Protein AF-A0A2P6FB51-F1 (afdb_monomer)

Nearest PDB structures (foldseek):
  7btp-assembly1_A  TM=2.875E-01  e=3.222E+00  Escherichia coli

Structure (mmCIF, N/CA/C/O backbone):
data_AF-A0A2P6FB51-F1
#
_entry.id   AF-A0A2P6FB51-F1
#
loop_
_atom_site.group_PDB
_atom_site.id
_atom_site.type_symbol
_atom_site.label_atom_id
_atom_site.label_alt_id
_atom_site.label_comp_id
_atom_site.label_asym_id
_atom_site.label_entity_id
_atom_site.label_seq_id
_atom_site.pdbx_PDB_ins_code
_atom_site.Cartn_x
_atom_site.Cartn_y
_atom_site.Cartn_z
_atom_site.occupancy
_atom_site.B_iso_or_equiv
_atom_site.auth_seq_id
_atom_site.auth_comp_id
_atom_site.auth_asym_id
_atom_site.auth_atom_id
_atom_site.pdbx_PDB_model_num
ATOM 1 N N . MET A 1 1 ? -19.243 2.010 3.103 1.00 54.78 1 MET A N 1
ATOM 2 C CA . MET A 1 1 ? -19.801 0.689 3.461 1.00 54.78 1 MET A CA 1
ATOM 3 C C . MET A 1 1 ? -20.863 0.940 4.516 1.00 54.78 1 MET A C 1
ATOM 5 O O . MET A 1 1 ? -20.608 1.752 5.395 1.00 54.78 1 MET A O 1
ATOM 9 N N . GLN A 1 2 ? -22.068 0.374 4.398 1.00 51.81 2 GLN A N 1
ATOM 10 C CA . GLN A 1 2 ? -23.084 0.575 5.438 1.00 51.81 2 GLN A CA 1
ATOM 11 C C . GLN A 1 2 ? -22.661 -0.212 6.682 1.00 51.81 2 GLN A C 1
ATOM 13 O O . GLN A 1 2 ? -22.527 -1.433 6.620 1.00 51.81 2 GLN A O 1
ATOM 18 N N . GLN A 1 3 ? -22.394 0.480 7.789 1.00 57.72 3 GLN A N 1
ATOM 19 C CA . GLN A 1 3 ? -22.076 -0.172 9.054 1.00 57.72 3 GLN A CA 1
ATOM 20 C C . GLN A 1 3 ? -23.381 -0.628 9.713 1.00 57.72 3 GLN A C 1
ATOM 22 O O . GLN A 1 3 ? -24.049 0.131 10.408 1.00 57.72 3 GLN A O 1
ATOM 27 N N . GLN A 1 4 ? -23.754 -1.884 9.473 1.00 60.16 4 GLN A N 1
ATOM 28 C CA . GLN A 1 4 ? -24.646 -2.617 10.373 1.00 60.16 4 GLN A CA 1
ATOM 29 C C . GLN A 1 4 ? -23.935 -2.700 11.737 1.00 60.16 4 GLN A C 1
ATOM 31 O O . GLN A 1 4 ? -22.721 -2.898 11.746 1.00 60.16 4 GLN A O 1
ATOM 36 N N . LYS A 1 5 ? -24.640 -2.507 12.865 1.00 62.62 5 LYS A N 1
ATOM 37 C CA . LYS A 1 5 ? -24.103 -2.495 14.251 1.00 62.62 5 LYS A CA 1
ATOM 38 C C . LYS A 1 5 ? -23.428 -3.828 14.642 1.00 62.62 5 LYS A C 1
ATOM 40 O O . LYS A 1 5 ? -23.923 -4.575 15.478 1.00 62.62 5 LYS A O 1
ATOM 45 N N . SER A 1 6 ? -22.293 -4.136 14.033 1.00 69.25 6 SER A N 1
ATOM 46 C CA . SER A 1 6 ? -21.510 -5.349 14.221 1.00 69.25 6 SER A CA 1
ATOM 47 C C . SER A 1 6 ? -20.137 -4.979 14.767 1.00 69.25 6 SER A C 1
ATOM 49 O O . SER A 1 6 ? -19.560 -3.961 14.391 1.00 69.25 6 SER A O 1
ATOM 51 N N . LYS A 1 7 ? -19.584 -5.824 15.644 1.00 78.19 7 LYS A N 1
ATOM 52 C CA . LYS A 1 7 ? -18.211 -5.679 16.163 1.00 78.19 7 LYS A CA 1
ATOM 53 C C . LYS A 1 7 ? -17.141 -5.976 15.095 1.00 78.19 7 LYS A C 1
ATOM 55 O O . LYS A 1 7 ? -15.950 -5.891 15.380 1.00 78.19 7 LYS A O 1
ATOM 60 N N . LEU A 1 8 ? -17.554 -6.346 13.881 1.00 79.19 8 LEU A N 1
ATOM 61 C CA . LEU A 1 8 ? -16.673 -6.660 12.762 1.00 79.19 8 LEU A CA 1
ATOM 62 C C . LEU A 1 8 ? -16.214 -5.389 12.043 1.00 79.19 8 LEU A C 1
ATOM 64 O O . LEU A 1 8 ? -17.016 -4.549 11.641 1.00 79.19 8 LEU A O 1
ATOM 68 N N . LYS A 1 9 ? -14.903 -5.287 11.822 1.00 80.38 9 LYS A N 1
ATOM 69 C CA . LYS A 1 9 ? -14.280 -4.192 11.079 1.00 80.38 9 LYS A CA 1
ATOM 70 C C . LYS A 1 9 ? -13.898 -4.670 9.682 1.00 80.38 9 LYS A C 1
ATOM 72 O O . LYS A 1 9 ? -13.007 -5.503 9.539 1.00 80.38 9 LYS A O 1
ATOM 77 N N . VAL A 1 10 ? -14.540 -4.114 8.658 1.00 85.19 10 VAL A N 1
ATOM 78 C CA . VAL A 1 10 ? -14.223 -4.406 7.253 1.00 85.19 10 VAL A CA 1
ATOM 79 C C . VAL A 1 10 ? -13.325 -3.305 6.696 1.00 85.19 10 VAL A C 1
ATOM 81 O O . VAL A 1 10 ? -13.641 -2.125 6.826 1.00 85.19 10 VAL A O 1
ATOM 84 N N . ILE A 1 11 ? -12.193 -3.681 6.096 1.00 88.56 11 ILE A N 1
ATOM 85 C CA . ILE A 1 11 ? -11.235 -2.735 5.512 1.00 88.56 11 ILE A CA 1
ATOM 86 C C . ILE A 1 11 ? -10.841 -3.200 4.112 1.00 88.56 11 ILE A C 1
ATOM 88 O O . ILE A 1 11 ? -10.345 -4.311 3.935 1.00 88.56 11 ILE A O 1
ATOM 92 N N . ALA A 1 12 ? -10.991 -2.322 3.125 1.00 90.25 12 ALA A N 1
ATOM 93 C CA . ALA A 1 12 ? -10.470 -2.508 1.780 1.00 90.25 12 ALA A CA 1
ATOM 94 C C . ALA A 1 12 ? -9.022 -2.002 1.695 1.00 90.25 12 ALA A C 1
ATOM 96 O O . ALA A 1 12 ? -8.735 -0.816 1.897 1.00 90.25 12 ALA A O 1
ATOM 97 N N . LEU A 1 13 ? -8.095 -2.904 1.377 1.00 89.00 13 LEU A N 1
ATOM 98 C CA . LE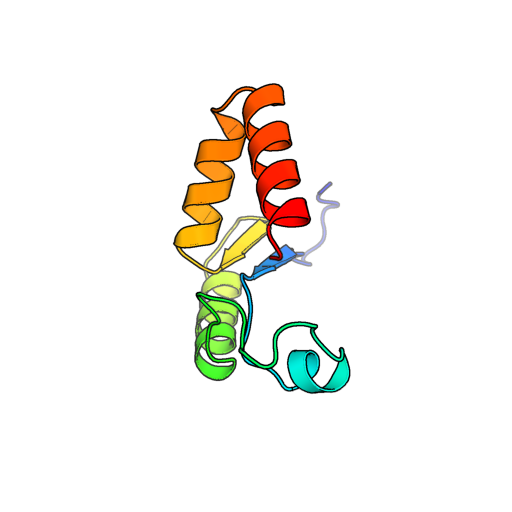U A 1 13 ? -6.692 -2.574 1.139 1.00 89.00 13 LEU A CA 1
ATOM 99 C C . LEU A 1 13 ? -6.466 -2.366 -0.354 1.00 89.00 13 LEU A C 1
ATOM 101 O O . LEU A 1 13 ? -6.662 -3.274 -1.155 1.00 89.00 13 LEU A O 1
ATOM 105 N N . CYS A 1 14 ? -5.997 -1.176 -0.712 1.00 87.25 14 CYS A N 1
ATOM 106 C CA . CYS A 1 14 ? -5.688 -0.811 -2.089 1.00 87.25 14 CYS A CA 1
ATOM 107 C C . CYS A 1 14 ? -4.172 -0.598 -2.234 1.00 87.25 14 CYS A C 1
ATOM 109 O O . CYS A 1 14 ? -3.669 0.502 -1.949 1.00 87.25 14 CYS A O 1
ATOM 111 N N . PRO A 1 15 ? -3.418 -1.641 -2.619 1.00 87.56 15 PRO A N 1
ATOM 112 C CA . PRO A 1 15 ? -1.984 -1.538 -2.842 1.00 87.56 15 PRO A CA 1
ATOM 113 C C . PRO A 1 15 ? -1.640 -0.955 -4.219 1.00 87.56 15 PRO A C 1
ATOM 115 O O . PRO A 1 15 ? -2.418 -1.033 -5.167 1.00 87.56 15 PRO A O 1
ATOM 118 N N . GLY A 1 16 ? -0.440 -0.383 -4.331 1.00 83.62 16 GLY A N 1
ATOM 119 C CA . GLY A 1 16 ? 0.256 -0.280 -5.618 1.00 83.62 16 GLY A CA 1
ATOM 120 C C . GLY A 1 16 ? 0.825 -1.639 -6.059 1.00 83.62 16 GLY A C 1
ATOM 121 O O . GLY A 1 16 ? 0.593 -2.640 -5.384 1.00 83.62 16 GLY A O 1
ATOM 122 N N . PRO A 1 17 ? 1.607 -1.703 -7.150 1.00 86.75 17 PRO A N 1
ATOM 123 C CA . PRO A 1 17 ? 2.201 -2.957 -7.607 1.00 86.75 17 PRO A CA 1
ATOM 124 C C . PRO A 1 17 ? 3.040 -3.599 -6.494 1.00 86.75 17 PRO A C 1
ATOM 126 O O . PRO A 1 17 ? 3.819 -2.919 -5.822 1.00 86.75 17 PRO A O 1
ATOM 129 N N . ILE A 1 18 ? 2.894 -4.906 -6.284 1.00 89.62 18 ILE A N 1
ATOM 130 C CA . ILE A 1 18 ? 3.651 -5.657 -5.273 1.00 89.62 18 ILE A CA 1
ATOM 131 C C . ILE A 1 18 ? 4.528 -6.669 -5.997 1.00 89.62 18 ILE A C 1
ATOM 133 O O . ILE A 1 18 ? 4.041 -7.373 -6.871 1.00 89.62 18 ILE A O 1
ATOM 137 N N . LYS A 1 19 ? 5.808 -6.766 -5.640 1.00 88.00 19 LYS A N 1
ATOM 138 C CA . LYS A 1 19 ? 6.744 -7.745 -6.203 1.00 88.00 19 LYS A CA 1
ATOM 139 C C . LYS A 1 19 ? 6.411 -9.156 -5.705 1.00 88.00 19 LYS A C 1
ATOM 141 O O . LYS A 1 19 ? 6.961 -9.592 -4.702 1.00 88.00 19 LYS A O 1
ATOM 146 N N . THR A 1 20 ? 5.510 -9.843 -6.395 1.00 87.62 20 THR A N 1
ATOM 147 C CA . THR A 1 20 ? 5.129 -11.245 -6.160 1.00 87.62 20 THR A CA 1
ATOM 148 C C . THR A 1 20 ? 5.379 -12.081 -7.413 1.00 87.62 20 THR A C 1
ATOM 150 O O . THR A 1 20 ? 5.535 -11.540 -8.507 1.00 87.62 20 THR A O 1
ATOM 153 N N . ASP A 1 21 ? 5.311 -13.406 -7.287 1.00 86.31 21 ASP A N 1
ATOM 154 C CA . ASP A 1 21 ? 5.358 -14.318 -8.442 1.00 86.31 21 ASP A CA 1
ATOM 155 C C . ASP A 1 21 ? 4.113 -14.245 -9.336 1.00 86.31 21 ASP A C 1
ATOM 157 O O . ASP A 1 21 ? 4.048 -14.904 -10.373 1.00 86.31 21 ASP A O 1
ATOM 161 N N . PHE A 1 22 ? 3.120 -13.433 -8.958 1.00 87.31 22 PHE A N 1
ATOM 162 C CA . PHE A 1 22 ? 1.965 -13.153 -9.801 1.00 87.31 22 PHE A CA 1
ATOM 163 C C . PHE A 1 22 ? 2.397 -12.627 -11.171 1.00 87.31 22 PHE A C 1
ATOM 165 O O . PHE A 1 22 ? 1.864 -13.085 -12.169 1.00 87.31 22 PHE A O 1
ATOM 172 N N . TRP A 1 23 ? 3.393 -11.737 -11.239 1.00 84.81 23 TRP A N 1
ATOM 173 C CA . TRP A 1 23 ? 3.839 -11.153 -12.512 1.00 84.81 23 TRP A CA 1
ATOM 174 C C . TRP A 1 23 ? 4.438 -12.190 -13.464 1.00 84.81 23 TRP A C 1
ATOM 176 O O . TRP A 1 23 ? 4.212 -12.110 -14.668 1.00 84.81 23 TRP A O 1
ATOM 186 N N . ASN A 1 24 ? 5.140 -13.185 -12.913 1.00 82.50 24 ASN A N 1
ATOM 187 C CA . ASN A 1 24 ? 5.702 -14.291 -13.686 1.00 82.50 24 ASN A CA 1
ATOM 188 C C . ASN A 1 24 ? 4.589 -15.199 -14.226 1.00 82.50 24 ASN A C 1
ATOM 190 O O . ASN A 1 24 ? 4.600 -15.562 -15.398 1.00 82.50 24 ASN A O 1
ATOM 194 N N . ARG A 1 25 ? 3.599 -15.533 -13.385 1.00 85.25 25 ARG A N 1
ATOM 195 C CA . ARG A 1 25 ? 2.468 -16.396 -13.769 1.00 85.25 25 ARG A CA 1
ATOM 196 C C . ARG A 1 25 ? 1.471 -15.716 -14.698 1.00 85.25 25 ARG A C 1
ATOM 198 O O . ARG A 1 25 ? 0.922 -16.365 -15.575 1.00 85.25 25 ARG A O 1
ATOM 205 N N . ALA A 1 26 ? 1.250 -14.419 -14.519 1.00 83.31 26 ALA A N 1
ATOM 206 C CA . ALA A 1 26 ? 0.328 -13.628 -15.324 1.00 83.31 26 ALA A CA 1
ATOM 207 C C . ALA A 1 26 ? 0.884 -13.294 -16.718 1.00 83.31 26 ALA A C 1
ATOM 209 O O . ALA A 1 26 ? 0.249 -12.527 -17.436 1.00 83.31 26 ALA A O 1
ATOM 210 N N . GLN A 1 27 ? 2.070 -13.816 -17.072 1.00 76.69 27 GLN A N 1
ATOM 211 C CA . GLN A 1 27 ? 2.767 -13.548 -18.333 1.00 76.69 27 GLN A CA 1
ATOM 212 C C . GLN A 1 27 ? 2.755 -12.056 -18.679 1.00 76.69 27 GLN A C 1
ATOM 214 O O . GLN A 1 27 ? 2.431 -11.662 -19.800 1.00 76.69 27 GLN A O 1
ATOM 219 N N . TYR A 1 28 ? 3.050 -11.213 -17.682 1.00 75.38 28 TYR A N 1
ATOM 220 C CA . TYR A 1 28 ? 2.987 -9.771 -17.865 1.00 75.38 28 TYR A CA 1
ATOM 221 C C . TYR A 1 28 ? 3.879 -9.370 -19.047 1.00 75.38 28 TYR A C 1
ATOM 223 O O . TYR A 1 28 ? 5.042 -9.771 -19.123 1.00 75.38 28 TYR A O 1
ATOM 231 N N . GLN A 1 29 ? 3.305 -8.610 -19.986 1.00 67.19 29 GLN A N 1
ATOM 232 C CA . GLN A 1 29 ? 3.900 -8.346 -21.303 1.00 67.19 29 GLN A CA 1
ATOM 233 C C . GLN A 1 29 ? 5.301 -7.726 -21.207 1.00 67.19 29 GLN A C 1
ATOM 235 O O . GLN A 1 29 ? 6.162 -7.967 -22.053 1.00 67.19 29 GLN A O 1
ATOM 240 N N . SER A 1 30 ? 5.558 -6.973 -20.137 1.00 64.75 30 SER A N 1
ATOM 241 C CA . SER A 1 30 ? 6.894 -6.521 -19.783 1.00 64.75 30 SER A CA 1
ATOM 242 C C . SER A 1 30 ? 7.571 -7.561 -18.890 1.00 64.75 30 SER A C 1
ATOM 244 O O . SER A 1 30 ? 7.153 -7.787 -17.757 1.00 64.75 30 SER A O 1
ATOM 246 N N . LYS A 1 31 ? 8.696 -8.138 -19.343 1.00 60.84 31 LYS A N 1
ATOM 247 C CA . LYS A 1 31 ? 9.563 -9.026 -18.530 1.00 60.84 31 LYS A CA 1
ATOM 248 C C . LYS A 1 31 ? 10.118 -8.350 -17.257 1.00 60.84 31 LYS A C 1
ATOM 250 O O . LYS A 1 31 ? 10.864 -8.970 -16.501 1.00 60.84 31 LYS A O 1
ATOM 255 N N . LYS A 1 32 ? 9.813 -7.067 -17.029 1.00 68.19 32 LYS A N 1
ATOM 256 C CA . LYS A 1 32 ? 10.232 -6.275 -15.873 1.00 68.19 32 LYS A CA 1
ATOM 257 C C . LYS A 1 32 ? 9.043 -6.006 -14.954 1.00 68.19 32 LYS A C 1
ATOM 259 O O . LYS A 1 32 ? 7.933 -5.733 -15.399 1.00 68.19 32 LYS A O 1
ATOM 264 N N . LEU A 1 33 ? 9.317 -6.023 -13.651 1.00 75.56 33 LEU A N 1
ATOM 265 C CA . LEU A 1 33 ? 8.351 -5.626 -12.630 1.00 75.56 33 LEU A CA 1
ATOM 266 C C . LEU A 1 33 ? 7.830 -4.206 -12.892 1.00 75.56 33 LEU A C 1
ATOM 268 O O . LEU A 1 33 ? 8.622 -3.335 -13.270 1.00 75.56 33 LEU A O 1
ATOM 272 N N . PRO A 1 34 ? 6.540 -3.942 -12.625 1.00 75.69 34 PRO A N 1
ATOM 273 C CA . PRO A 1 34 ? 5.984 -2.614 -12.804 1.00 75.69 34 PRO A CA 1
ATOM 274 C C . PRO A 1 34 ? 6.749 -1.564 -11.988 1.00 75.69 34 PRO A C 1
ATOM 276 O O . PRO A 1 34 ? 7.126 -1.816 -10.832 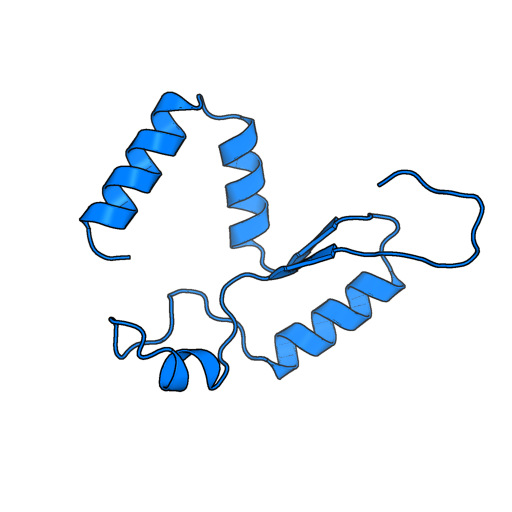1.00 75.69 34 PRO A O 1
ATOM 279 N N . PRO A 1 35 ? 6.955 -0.360 -12.544 1.00 72.94 35 PRO A N 1
ATOM 280 C CA . PRO A 1 35 ? 7.680 0.697 -11.861 1.00 72.94 35 PRO A CA 1
ATOM 281 C C . PRO A 1 35 ? 6.986 1.067 -10.546 1.00 72.94 35 PRO A C 1
ATOM 283 O O . PRO A 1 35 ? 5.781 1.301 -10.483 1.00 72.94 35 PRO A O 1
ATOM 286 N N . GLY A 1 36 ? 7.769 1.145 -9.468 1.00 75.94 36 GLY A N 1
ATOM 287 C CA . GLY A 1 36 ? 7.242 1.410 -8.127 1.00 75.94 36 GLY A CA 1
ATOM 288 C C . GLY A 1 36 ? 6.722 0.175 -7.387 1.00 75.94 36 GLY A C 1
ATOM 289 O O . GLY A 1 36 ? 6.041 0.344 -6.374 1.00 75.94 36 GLY A O 1
ATOM 290 N N . SER A 1 37 ? 7.058 -1.039 -7.845 1.00 82.50 37 SER A N 1
ATOM 291 C CA . SER A 1 37 ? 6.720 -2.275 -7.139 1.00 82.50 37 SER A CA 1
ATOM 292 C C . SER A 1 37 ? 7.287 -2.303 -5.717 1.00 82.50 37 SER A C 1
ATOM 294 O O . SER A 1 37 ? 8.493 -2.137 -5.513 1.00 82.50 37 SER A O 1
ATOM 296 N N . MET A 1 38 ? 6.433 -2.554 -4.729 1.00 86.75 38 MET A N 1
ATOM 297 C CA . MET A 1 38 ? 6.826 -2.711 -3.329 1.00 86.75 38 MET A CA 1
ATOM 298 C C . MET A 1 38 ? 7.164 -4.173 -3.018 1.00 86.75 38 MET A C 1
ATOM 300 O O . MET A 1 38 ? 6.488 -5.082 -3.490 1.00 86.75 38 MET A O 1
ATOM 304 N N . ASN A 1 39 ? 8.183 -4.419 -2.189 1.00 89.81 39 ASN A N 1
ATOM 305 C CA . ASN A 1 39 ? 8.460 -5.764 -1.674 1.00 89.81 39 ASN A CA 1
ATOM 306 C C . ASN A 1 39 ? 7.292 -6.262 -0.798 1.00 89.81 39 ASN A C 1
ATOM 308 O O . ASN A 1 39 ? 6.772 -5.503 0.023 1.00 89.81 39 ASN A O 1
ATOM 312 N N . VAL A 1 40 ? 6.922 -7.537 -0.941 1.00 90.31 40 VAL A N 1
ATOM 313 C CA . VAL A 1 40 ? 5.844 -8.196 -0.186 1.00 90.31 40 VAL A CA 1
ATOM 314 C C . VAL A 1 40 ? 6.018 -8.046 1.320 1.00 90.31 40 VAL A C 1
ATOM 316 O O . VAL A 1 40 ? 5.081 -7.632 1.991 1.00 90.31 40 VAL A O 1
ATOM 319 N N . THR A 1 41 ? 7.209 -8.301 1.864 1.00 91.81 41 THR A N 1
ATOM 320 C CA . THR A 1 41 ? 7.439 -8.251 3.321 1.00 91.81 41 THR A CA 1
ATOM 321 C C . THR A 1 41 ? 7.267 -6.841 3.883 1.00 91.81 41 THR A C 1
ATOM 323 O O . THR A 1 41 ? 6.762 -6.642 4.987 1.00 91.81 41 THR A O 1
ATOM 326 N N . LYS A 1 42 ? 7.651 -5.826 3.103 1.00 90.81 42 LYS A N 1
ATOM 327 C CA . LYS A 1 42 ? 7.432 -4.420 3.452 1.00 90.81 42 LYS A CA 1
ATOM 328 C C . LYS A 1 42 ? 5.950 -4.064 3.366 1.00 90.81 42 LYS A C 1
ATOM 330 O O . LYS A 1 42 ? 5.438 -3.383 4.255 1.00 90.81 42 LYS A O 1
ATOM 335 N N . PHE A 1 43 ? 5.267 -4.532 2.323 1.00 90.56 43 PHE A N 1
ATOM 336 C CA . PHE A 1 43 ? 3.833 -4.339 2.152 1.00 90.56 43 PHE A CA 1
ATOM 337 C C . PHE A 1 43 ? 3.043 -4.938 3.320 1.00 90.56 43 PHE A C 1
ATOM 339 O O . PHE A 1 43 ? 2.242 -4.221 3.915 1.00 90.56 43 PHE A O 1
ATOM 346 N N . THR A 1 44 ? 3.307 -6.191 3.702 1.00 91.06 44 THR A N 1
ATOM 347 C CA . THR A 1 44 ? 2.588 -6.867 4.792 1.00 91.06 44 THR A CA 1
ATOM 348 C C . THR A 1 44 ? 2.778 -6.149 6.124 1.00 91.06 44 THR A C 1
ATOM 350 O O . THR A 1 44 ? 1.790 -5.829 6.782 1.00 91.06 44 THR A O 1
ATOM 353 N N . LYS A 1 45 ? 4.016 -5.779 6.486 1.00 92.75 45 LYS A N 1
ATOM 354 C CA . LYS A 1 45 ? 4.295 -5.000 7.710 1.00 92.75 45 LYS A CA 1
ATOM 355 C C . LYS A 1 45 ? 3.512 -3.683 7.748 1.00 92.75 45 LYS A C 1
ATOM 357 O O . LYS A 1 45 ? 2.914 -3.339 8.767 1.00 92.75 45 LYS A O 1
ATOM 362 N N . ILE A 1 46 ? 3.489 -2.945 6.636 1.00 89.81 46 ILE A N 1
ATOM 363 C CA . ILE A 1 46 ? 2.750 -1.677 6.540 1.00 89.81 46 ILE A CA 1
ATOM 364 C C . ILE A 1 46 ? 1.237 -1.915 6.587 1.00 89.81 46 ILE A C 1
ATOM 366 O O . ILE A 1 46 ? 0.527 -1.145 7.235 1.00 89.81 46 ILE A O 1
ATOM 370 N N . ALA A 1 47 ? 0.743 -2.952 5.908 1.00 90.00 47 ALA A N 1
ATOM 371 C CA . ALA A 1 47 ? -0.671 -3.297 5.862 1.00 90.00 47 ALA A CA 1
ATOM 372 C C . ALA A 1 47 ? -1.197 -3.618 7.263 1.00 90.00 47 ALA A C 1
ATOM 374 O O . ALA A 1 47 ? -2.112 -2.938 7.721 1.00 90.00 47 ALA A O 1
ATOM 375 N N . PHE A 1 48 ? -0.557 -4.542 7.987 1.00 91.00 48 PHE A N 1
ATOM 376 C CA . PHE A 1 48 ? -0.947 -4.895 9.356 1.00 91.00 48 PHE A CA 1
ATOM 377 C C . PHE A 1 48 ? -0.905 -3.697 10.304 1.00 91.00 48 PHE A C 1
ATOM 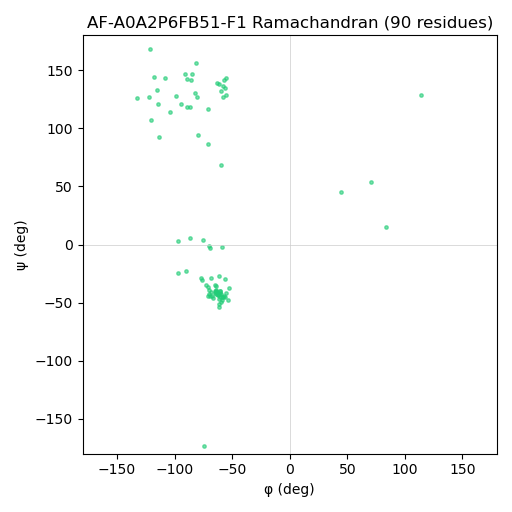379 O O . PHE A 1 48 ? -1.872 -3.438 11.021 1.00 91.00 48 PHE A O 1
ATOM 386 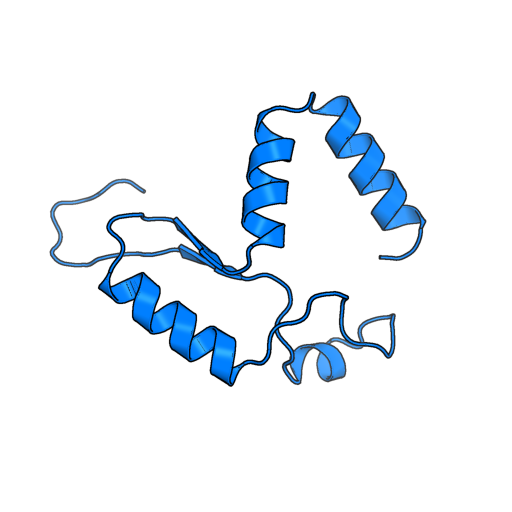N N . LYS A 1 49 ? 0.163 -2.889 10.248 1.00 90.88 49 LYS A N 1
ATOM 387 C CA . LYS A 1 49 ? 0.254 -1.666 11.057 1.00 90.88 49 LYS A CA 1
ATOM 388 C C . LYS A 1 49 ? -0.911 -0.711 10.773 1.00 90.88 49 LYS A C 1
ATOM 390 O O . LYS A 1 49 ? -1.518 -0.185 11.701 1.00 90.88 49 LYS A O 1
ATOM 395 N N . LYS A 1 50 ? -1.251 -0.492 9.498 1.00 88.12 50 LYS A N 1
ATOM 396 C CA . LYS A 1 50 ? -2.341 0.416 9.112 1.00 88.12 50 LYS A CA 1
ATOM 397 C C . LYS A 1 50 ? -3.724 -0.124 9.460 1.00 88.12 50 LYS A C 1
ATOM 399 O O . LYS A 1 50 ? -4.553 0.666 9.897 1.00 88.12 50 LYS A O 1
ATOM 404 N N . ILE A 1 51 ? -3.971 -1.422 9.290 1.00 88.75 51 ILE A N 1
ATOM 405 C CA . ILE A 1 51 ? -5.242 -2.078 9.645 1.00 88.75 51 ILE A CA 1
ATOM 406 C C . ILE A 1 51 ? -5.557 -1.860 11.128 1.00 88.75 51 ILE A C 1
ATOM 408 O O . ILE A 1 51 ? -6.676 -1.465 11.470 1.00 88.75 51 ILE A O 1
ATOM 412 N N . ASN A 1 52 ? -4.548 -2.029 11.987 1.00 86.12 52 ASN A N 1
ATOM 413 C CA . ASN A 1 52 ? -4.698 -1.877 13.433 1.00 86.12 52 ASN A CA 1
ATOM 414 C C . ASN A 1 52 ? -4.895 -0.412 13.847 1.00 86.12 52 ASN A C 1
ATOM 416 O O . ASN A 1 52 ? -5.679 -0.126 14.745 1.00 86.12 52 ASN A O 1
ATOM 420 N N . GLN A 1 53 ? -4.229 0.530 13.175 1.00 87.88 53 GLN A N 1
ATOM 421 C CA . GLN A 1 53 ? -4.226 1.943 13.576 1.00 87.88 53 GLN A CA 1
ATOM 422 C C . GLN A 1 53 ? -5.342 2.789 12.946 1.00 87.88 53 GLN A C 1
ATOM 424 O O . GLN A 1 53 ? -5.671 3.861 13.449 1.00 87.88 53 GLN A O 1
ATOM 429 N N . THR A 1 54 ? -5.904 2.377 11.809 1.00 82.62 54 THR A N 1
ATOM 430 C CA . THR A 1 54 ? -6.816 3.234 11.043 1.00 82.62 54 THR A CA 1
ATOM 431 C C . THR A 1 54 ? -8.277 3.053 11.441 1.00 82.62 54 THR A C 1
ATOM 433 O O . THR A 1 54 ? -8.712 1.946 11.729 1.00 82.62 54 T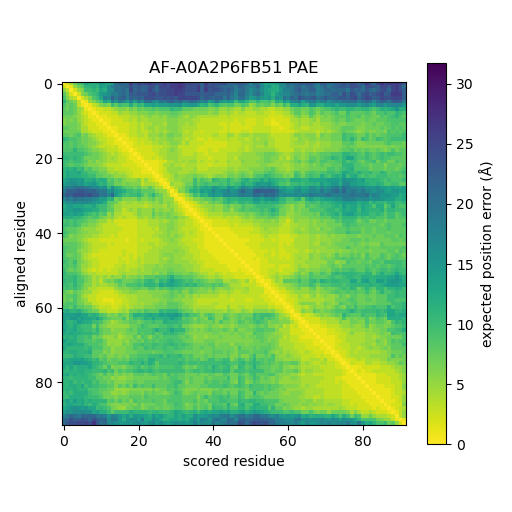HR A O 1
ATOM 436 N N . LYS A 1 55 ? -9.070 4.126 11.385 1.00 80.69 55 LYS A N 1
ATOM 437 C CA . LYS A 1 55 ? -10.543 4.063 11.460 1.00 80.69 55 LYS A CA 1
ATOM 438 C C . LYS A 1 55 ? -11.212 4.098 10.077 1.00 80.69 55 LYS A C 1
ATOM 440 O O . LYS A 1 55 ? -12.428 4.168 9.996 1.00 80.69 55 LYS A O 1
ATOM 445 N N . ARG A 1 56 ? -10.425 4.122 8.993 1.00 82.50 56 ARG A N 1
ATOM 446 C CA . ARG A 1 56 ? -10.941 4.248 7.623 1.00 82.50 56 ARG A CA 1
ATOM 447 C C . ARG A 1 56 ? -11.314 2.887 7.044 1.00 82.50 56 ARG A C 1
ATOM 449 O O . ARG A 1 56 ? -10.543 1.941 7.180 1.00 82.50 56 ARG A O 1
ATOM 456 N N . ASP A 1 57 ? -12.414 2.859 6.298 1.00 84.94 57 ASP A N 1
ATOM 457 C CA . ASP A 1 57 ? -12.859 1.684 5.538 1.00 84.94 57 ASP A CA 1
ATOM 458 C C . ASP A 1 57 ? -11.917 1.354 4.369 1.00 84.94 57 ASP A C 1
ATOM 460 O O . ASP A 1 57 ? -11.800 0.202 3.971 1.00 84.94 57 ASP A O 1
ATOM 464 N N . VAL A 1 58 ? -11.234 2.356 3.801 1.00 85.50 58 VAL A N 1
ATOM 465 C CA . VAL A 1 58 ? -10.333 2.182 2.651 1.00 85.50 58 VAL A CA 1
ATOM 466 C C . VAL A 1 58 ? -8.932 2.663 2.999 1.00 85.50 58 VAL A C 1
ATOM 468 O O . VAL A 1 58 ? -8.722 3.808 3.415 1.00 85.50 58 VAL A O 1
ATOM 471 N N . VAL A 1 59 ? -7.947 1.793 2.786 1.00 87.25 59 VAL A N 1
ATOM 472 C CA . VAL A 1 59 ? -6.541 2.044 3.099 1.00 87.25 59 VAL A CA 1
ATOM 473 C C . VAL A 1 59 ? -5.701 1.941 1.835 1.00 87.25 59 VAL A C 1
ATOM 475 O O . VAL A 1 59 ? -5.399 0.858 1.338 1.00 87.25 59 VAL A O 1
ATOM 478 N N . LEU A 1 60 ? -5.251 3.099 1.355 1.00 85.00 60 LEU A N 1
ATOM 479 C CA . LEU A 1 60 ? -4.298 3.194 0.253 1.00 85.00 60 LEU A CA 1
ATOM 480 C C . LEU A 1 60 ? -2.869 2.960 0.766 1.00 85.00 60 LEU A C 1
ATOM 482 O O . LEU A 1 60 ? -2.402 3.615 1.715 1.00 85.00 60 LEU A O 1
ATOM 486 N N . ILE A 1 61 ? -2.157 2.023 0.140 1.00 83.94 61 ILE A N 1
ATOM 487 C CA . ILE A 1 61 ? -0.770 1.682 0.473 1.00 83.94 61 ILE A CA 1
ATOM 488 C C . ILE A 1 61 ? 0.138 2.059 -0.700 1.00 83.94 61 ILE A C 1
ATOM 490 O O . ILE A 1 61 ? -0.024 1.575 -1.815 1.00 83.94 61 ILE A O 1
ATOM 494 N N . GLY A 1 62 ? 1.102 2.943 -0.419 1.00 78.75 62 GLY A N 1
ATOM 495 C CA . GLY A 1 62 ? 1.972 3.582 -1.409 1.00 78.75 62 GLY A CA 1
ATOM 496 C C . GLY A 1 62 ? 1.714 5.090 -1.500 1.00 78.75 62 GLY A C 1
ATOM 497 O O . GLY A 1 62 ? 0.574 5.529 -1.646 1.00 78.75 62 GL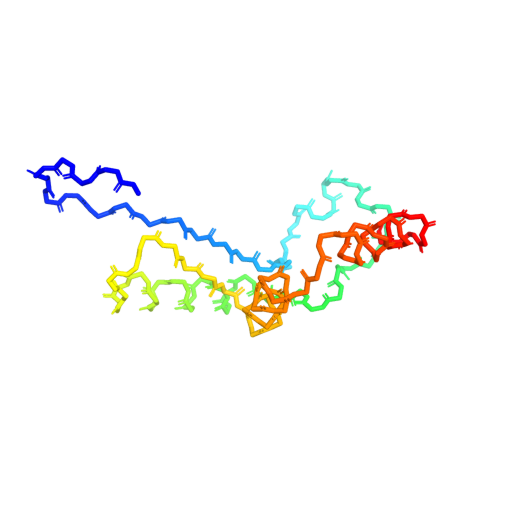Y A O 1
ATOM 498 N N . SER A 1 63 ? 2.773 5.896 -1.396 1.00 70.88 63 SER A N 1
ATOM 499 C CA . SER A 1 63 ? 2.695 7.365 -1.466 1.00 70.88 63 SER A CA 1
ATOM 500 C C . SER A 1 63 ? 2.241 7.847 -2.844 1.00 70.88 63 SER A C 1
ATOM 502 O O . SER A 1 63 ? 1.360 8.699 -2.931 1.00 70.88 63 SER A O 1
ATOM 504 N N . LYS A 1 64 ? 2.757 7.227 -3.912 1.00 72.06 64 LYS A N 1
ATOM 505 C CA . LYS A 1 64 ? 2.385 7.534 -5.302 1.00 72.06 64 LYS A CA 1
ATOM 506 C C . LYS A 1 64 ? 0.889 7.316 -5.569 1.00 72.06 64 LYS A C 1
ATOM 508 O O . LYS A 1 64 ? 0.247 8.185 -6.142 1.00 72.06 64 LYS A O 1
ATOM 513 N N . ASN A 1 65 ? 0.303 6.225 -5.063 1.00 74.69 65 ASN A N 1
ATOM 514 C CA . ASN A 1 65 ? -1.138 5.972 -5.210 1.00 74.69 65 ASN A CA 1
ATOM 515 C C . ASN A 1 65 ? -1.994 7.017 -4.489 1.00 74.69 65 ASN A C 1
ATOM 517 O O . ASN A 1 65 ? -2.999 7.465 -5.030 1.00 74.69 65 ASN A O 1
ATOM 521 N N . LYS A 1 66 ? -1.593 7.440 -3.286 1.00 78.31 66 LYS A N 1
ATOM 522 C CA . LYS A 1 66 ? -2.328 8.470 -2.540 1.00 78.31 66 LYS A CA 1
ATOM 523 C C . LYS A 1 66 ? -2.335 9.809 -3.286 1.00 78.31 66 LYS A C 1
ATOM 525 O O . LYS A 1 66 ? -3.366 10.471 -3.331 1.00 78.31 66 LYS A O 1
ATOM 530 N N . ILE A 1 67 ? -1.200 10.167 -3.885 1.00 79.62 67 ILE A N 1
ATOM 531 C CA . ILE A 1 67 ? -1.041 11.379 -4.694 1.00 79.62 67 ILE A CA 1
ATOM 532 C C . ILE A 1 67 ? -1.880 11.285 -5.977 1.00 79.62 67 ILE A C 1
ATOM 534 O O . ILE A 1 67 ? -2.634 12.204 -6.280 1.00 79.62 67 ILE A O 1
ATOM 538 N N . ASN A 1 68 ? -1.837 10.152 -6.681 1.00 79.00 68 ASN A N 1
ATOM 539 C CA . ASN A 1 68 ? -2.623 9.950 -7.900 1.00 79.00 68 ASN A CA 1
ATOM 540 C C . ASN A 1 68 ? -4.131 10.039 -7.643 1.00 79.00 68 ASN A C 1
ATOM 542 O O . ASN A 1 68 ? -4.837 10.687 -8.406 1.00 79.00 68 ASN A O 1
ATOM 546 N N . VAL A 1 69 ? -4.628 9.440 -6.555 1.00 83.12 69 VAL A N 1
ATOM 547 C CA . VAL A 1 69 ? -6.048 9.537 -6.171 1.00 83.12 69 VAL A CA 1
ATOM 548 C C . VAL A 1 69 ? -6.429 10.977 -5.830 1.00 83.12 69 VAL A C 1
ATOM 550 O O . VAL A 1 69 ? -7.510 11.430 -6.198 1.00 83.12 69 VAL A O 1
ATOM 553 N N . PHE A 1 70 ? -5.539 11.714 -5.161 1.00 84.62 70 PHE A N 1
ATOM 554 C CA . PHE A 1 70 ? -5.760 13.128 -4.879 1.00 84.62 70 PHE A CA 1
ATOM 555 C C . PHE A 1 70 ? -5.877 13.936 -6.176 1.00 84.62 70 PHE A C 1
ATOM 557 O O . PHE A 1 70 ? -6.877 14.622 -6.365 1.00 84.62 70 PHE A O 1
ATOM 564 N N . PHE A 1 71 ? -4.933 13.803 -7.109 1.00 83.00 71 PHE A N 1
ATOM 565 C CA . PHE A 1 71 ? -4.997 14.517 -8.387 1.00 83.00 71 PHE A CA 1
ATOM 566 C C . PHE A 1 71 ? -6.181 14.085 -9.253 1.00 83.00 71 PHE A C 1
ATOM 568 O O . PHE A 1 71 ? -6.856 14.938 -9.817 1.00 83.00 71 PHE A O 1
ATOM 575 N N . ALA A 1 72 ? -6.500 12.792 -9.306 1.00 83.31 72 ALA A N 1
ATOM 576 C CA . ALA A 1 72 ? -7.652 12.293 -10.055 1.00 83.31 72 ALA A CA 1
ATOM 577 C C . ALA A 1 72 ? -8.987 12.852 -9.536 1.00 83.31 72 ALA A C 1
ATOM 579 O O . ALA A 1 72 ? -9.933 12.969 -10.307 1.00 83.31 72 ALA A O 1
ATOM 580 N N . LYS A 1 73 ? -9.063 13.216 -8.248 1.00 86.25 73 LYS A N 1
ATOM 581 C CA . LYS A 1 73 ? -10.246 13.852 -7.656 1.00 86.25 73 LYS A CA 1
ATOM 582 C C . LYS A 1 73 ? -10.370 15.340 -8.007 1.00 86.25 73 LYS A C 1
ATOM 584 O O . LYS A 1 73 ? -11.485 15.846 -8.039 1.00 86.25 73 LYS A O 1
ATOM 589 N N . HIS A 1 74 ? -9.254 16.029 -8.248 1.00 88.81 74 HIS A N 1
ATOM 590 C CA . HIS A 1 74 ? -9.240 17.472 -8.526 1.00 88.81 74 HIS A CA 1
ATOM 591 C C . HIS A 1 74 ? -9.187 17.801 -10.023 1.00 88.81 74 HIS A C 1
ATOM 593 O O . HIS A 1 74 ? -9.602 18.882 -10.427 1.00 88.81 74 HIS A O 1
ATOM 599 N N . LEU A 1 75 ? -8.680 16.891 -10.858 1.00 87.44 75 LEU A N 1
ATOM 600 C CA . LEU A 1 75 ? -8.554 17.115 -12.294 1.00 87.44 75 LEU A CA 1
ATOM 601 C C . LEU A 1 75 ? -9.853 16.777 -13.049 1.00 87.44 75 LEU A C 1
ATOM 603 O O . LEU A 1 75 ? -10.541 15.814 -12.703 1.00 87.44 75 LEU A O 1
ATOM 607 N N . PRO A 1 76 ? -10.168 17.497 -14.142 1.00 90.81 76 PRO A N 1
ATOM 608 C CA . PRO A 1 76 ? -11.308 17.182 -14.993 1.00 90.81 76 PRO A CA 1
ATOM 609 C C . PRO A 1 76 ? -11.230 15.763 -15.564 1.00 90.81 76 PRO A C 1
ATOM 611 O O . PRO A 1 76 ? -10.200 15.343 -16.104 1.00 90.81 76 PRO A O 1
ATOM 614 N N . ARG A 1 77 ? -12.360 15.045 -15.553 1.00 88.12 77 ARG A N 1
ATOM 615 C CA . ARG A 1 77 ? -12.457 13.650 -16.025 1.00 88.12 77 ARG A CA 1
ATOM 616 C C . ARG A 1 77 ? -11.900 13.450 -17.440 1.00 88.1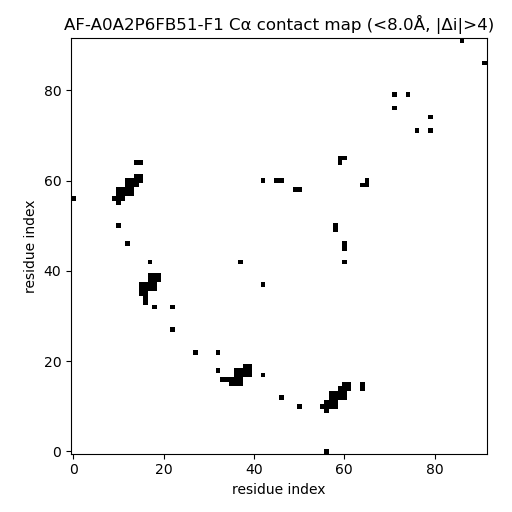2 77 ARG A C 1
ATOM 618 O O . ARG A 1 77 ? -11.244 12.445 -17.693 1.00 88.12 77 ARG A O 1
ATOM 625 N N . LYS A 1 78 ? -12.098 14.417 -18.346 1.00 89.25 78 LYS A N 1
ATOM 626 C CA . LYS A 1 78 ? -11.574 14.367 -19.726 1.00 89.25 78 LYS A CA 1
ATOM 627 C C . LYS A 1 78 ? -10.041 14.279 -19.770 1.00 89.25 78 LYS A C 1
ATOM 629 O O . LYS A 1 78 ? -9.499 13.526 -20.575 1.00 89.25 78 LYS A O 1
ATOM 634 N N . MET A 1 79 ? -9.344 15.006 -18.893 1.00 88.94 79 MET A N 1
ATOM 635 C CA . MET A 1 79 ? -7.877 14.997 -18.828 1.00 88.94 79 MET A CA 1
ATOM 636 C C . MET A 1 79 ? -7.355 13.677 -18.268 1.00 88.94 79 MET A C 1
ATOM 638 O O . MET A 1 79 ? -6.441 13.086 -18.841 1.00 88.94 79 MET A O 1
ATOM 642 N N . VAL A 1 80 ? -7.980 13.188 -17.192 1.00 87.62 80 VAL A N 1
ATOM 643 C CA . VAL A 1 80 ? -7.635 11.894 -16.588 1.00 87.62 80 VAL A CA 1
ATOM 644 C C . VAL A 1 80 ? -7.804 10.772 -17.613 1.00 87.62 80 VAL A C 1
ATOM 646 O O . VAL A 1 80 ? -6.888 9.980 -17.811 1.00 87.62 80 VAL A O 1
ATOM 649 N N . LEU A 1 81 ? -8.933 10.747 -18.330 1.00 88.81 81 LEU A N 1
ATOM 650 C CA . LEU A 1 81 ? -9.198 9.741 -19.360 1.00 88.81 81 LEU A CA 1
ATOM 651 C C . LEU A 1 81 ? -8.190 9.805 -20.509 1.00 88.81 81 LEU A C 1
ATOM 653 O O . LEU A 1 81 ? -7.682 8.764 -20.911 1.00 88.81 81 LEU A O 1
ATOM 657 N N . LYS A 1 82 ? -7.845 11.002 -21.002 1.00 90.75 82 LYS A N 1
ATOM 658 C CA . LYS A 1 82 ? -6.841 11.168 -22.065 1.00 90.75 82 LYS A CA 1
ATOM 659 C C . LYS A 1 82 ? -5.471 10.634 -21.640 1.00 90.75 82 LYS A C 1
ATOM 661 O O . LYS A 1 82 ? -4.796 9.984 -22.436 1.00 90.75 82 LYS A O 1
ATOM 666 N N . GLN A 1 83 ? -5.079 10.875 -20.389 1.00 86.12 83 GLN A N 1
ATOM 667 C CA . GLN A 1 83 ? -3.820 10.372 -19.845 1.00 86.12 83 GLN A CA 1
ATOM 668 C C . GLN A 1 83 ? -3.828 8.846 -19.714 1.00 86.12 83 GLN A C 1
ATOM 670 O O . GLN A 1 83 ? -2.871 8.203 -20.136 1.00 86.12 83 GLN A 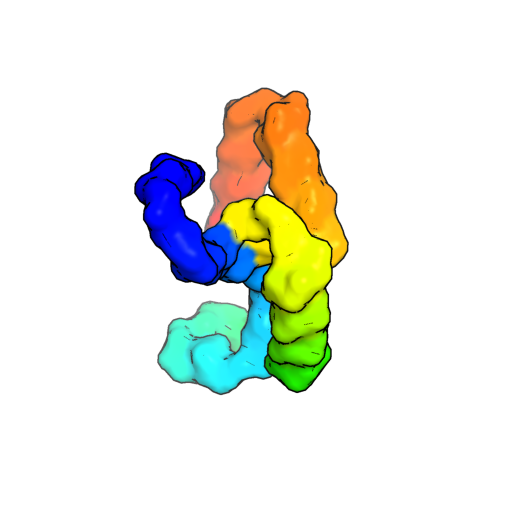O 1
ATOM 675 N N . VAL A 1 84 ? -4.914 8.260 -19.200 1.00 86.00 84 VAL A N 1
ATOM 676 C CA . VAL A 1 84 ? -5.070 6.798 -19.114 1.00 86.00 84 VAL A CA 1
ATOM 677 C C . VAL A 1 84 ? -5.022 6.163 -20.505 1.00 86.00 84 VAL A C 1
ATOM 679 O O . VAL A 1 84 ? -4.282 5.204 -20.701 1.00 86.00 84 VAL A O 1
ATOM 682 N N . TYR A 1 85 ? -5.719 6.738 -21.488 1.00 88.31 85 TYR A N 1
ATOM 683 C CA . TYR A 1 85 ? -5.698 6.257 -22.873 1.00 88.31 85 TYR A CA 1
ATOM 684 C C . TYR A 1 85 ? -4.294 6.297 -23.473 1.00 88.31 85 TYR A C 1
ATOM 686 O O . TYR A 1 85 ? -3.867 5.360 -24.145 1.00 88.31 85 TYR A O 1
ATOM 694 N N . LYS A 1 86 ? -3.552 7.380 -23.210 1.00 87.25 86 LYS A N 1
ATOM 695 C CA . LYS A 1 86 ? -2.162 7.505 -23.646 1.00 87.25 86 LYS A CA 1
ATOM 696 C C . LYS A 1 86 ? -1.296 6.423 -23.007 1.00 87.25 86 LYS A C 1
ATOM 698 O O . LYS A 1 86 ? -0.528 5.811 -23.730 1.00 87.25 86 LYS A O 1
ATOM 703 N N . MET A 1 87 ? -1.464 6.159 -21.709 1.00 81.62 87 MET A N 1
ATOM 704 C CA . MET A 1 87 ? -0.728 5.119 -20.978 1.00 81.62 87 MET A CA 1
ATOM 705 C C . MET A 1 87 ? -1.035 3.708 -21.501 1.00 81.62 87 MET A C 1
ATOM 707 O O . MET A 1 87 ? -0.107 2.935 -21.707 1.00 81.62 87 MET A O 1
ATOM 711 N N . GLN A 1 88 ? -2.304 3.395 -21.781 1.00 80.56 88 GLN A N 1
ATOM 712 C CA . GLN A 1 88 ? -2.712 2.119 -22.386 1.00 80.56 88 GLN A CA 1
ATOM 713 C C . GLN A 1 88 ? -2.147 1.948 -23.801 1.00 80.56 88 GLN A C 1
ATOM 715 O O . GLN A 1 88 ? -1.708 0.866 -24.171 1.00 80.56 88 GLN A O 1
ATOM 720 N N . LYS A 1 89 ? -2.123 3.024 -24.596 1.00 81.25 89 LYS A N 1
ATOM 721 C CA . LYS A 1 89 ? -1.600 2.996 -25.969 1.00 81.25 89 LYS A CA 1
ATOM 722 C C . LYS A 1 89 ? -0.068 2.981 -26.023 1.00 81.25 89 LYS A C 1
ATOM 724 O O . LYS A 1 89 ? 0.495 2.440 -26.966 1.00 81.25 89 LYS A O 1
ATOM 729 N N . SER A 1 90 ? 0.602 3.582 -25.038 1.00 66.44 90 SER A N 1
ATOM 730 C CA . SER A 1 90 ? 2.066 3.654 -24.946 1.00 66.44 90 SER A CA 1
ATOM 731 C C . SER A 1 90 ? 2.704 2.446 -24.261 1.00 66.44 90 SER A C 1
ATOM 733 O O . SER A 1 90 ? 3.906 2.474 -24.017 1.00 66.44 90 SER A O 1
ATOM 735 N N . GLY A 1 91 ? 1.926 1.419 -23.919 1.00 56.56 91 GLY A N 1
ATOM 736 C CA . GLY A 1 91 ? 2.461 0.206 -23.310 1.00 56.56 91 GLY A CA 1
ATOM 737 C C . GLY A 1 91 ? 2.948 0.423 -21.881 1.00 56.56 91 GLY A C 1
ATOM 738 O O . GLY A 1 91 ? 4.091 0.112 -21.544 1.00 56.56 91 GLY A O 1
ATOM 739 N N . LEU A 1 92 ? 2.070 0.963 -21.036 1.00 51.50 92 LEU A N 1
ATOM 740 C CA . LEU A 1 92 ? 1.952 0.367 -19.707 1.00 51.50 92 LEU A CA 1
ATOM 741 C C . LEU A 1 92 ? 1.460 -1.079 -19.858 1.00 51.50 92 LEU A C 1
ATOM 743 O O . LEU A 1 92 ? 0.542 -1.268 -20.685 1.00 51.5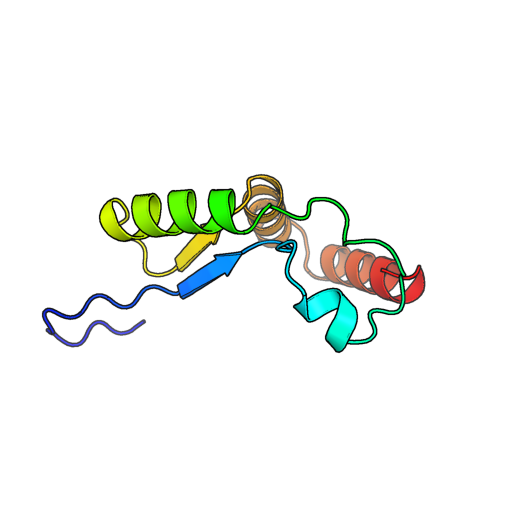0 92 LEU A O 1
#

Radius of gyration: 16.32 Å; Cα contacts (8 Å, |Δi|>4): 61; chains: 1; bounding box: 35×34×42 Å

Foldseek 3Di:
DDDDPDPDQAAAEAEDAAPDCCCVVVVPVDPDGPPPHHYPVVQVVVVVVCSVPDPDNYDYDDPVVVVVVVCCVVDDPVVVVVVVVCPVVVDD

pLDDT: mean 81.43, std 9.85, range [51.5, 92.75]

Secondary structure (DSSP, 8-state):
----S-S----EEEE--EESTHHHHTT-SSSSPPTTPEEHHHHHHHHHHHHHH---SEEEESHHHHHHHHHHHHS-HHHHHHHHHHHHHTT-

Organism: NCBI:txid2138

Sequence (92 aa):
MQQQKSKLKVIALCPGPIKTDFWNRAQYQSKKLPPGSMNVTKFTKIAFKKINQTKRDVVLIGSKNKINVFFAKHLPRKMVLKQVYKMQKSGL

Solvent-accessible surface area (backbone atoms only — not comparable to full-atom values): 5835 Å² total; per-residue (Å²): 129,88,82,66,102,55,98,72,85,73,68,50,77,46,70,55,55,61,62,55,71,60,53,70,73,63,62,44,90,56,98,58,82,62,90,79,48,38,52,52,73,60,48,50,57,50,47,56,55,44,64,75,72,50,93,58,53,67,45,74,43,54,72,68,55,53,51,51,56,52,49,63,70,74,48,59,67,70,59,56,50,53,51,50,53,49,40,62,74,68,66,107

Mean predicted aligned error: 7.74 Å